Protein AF-A0A0A9YLN2-F1 (afdb_monomer)

Solvent-accessible surface area (backbone atoms only — not comparable to full-atom values): 9123 Å² total; per-residue (Å²): 141,86,92,79,86,86,90,70,59,67,74,55,49,53,48,52,49,52,52,48,26,74,74,69,77,48,71,89,69,74,64,73,92,72,77,92,67,92,80,80,90,79,86,89,73,67,87,89,48,79,56,55,64,57,51,53,50,52,52,50,52,35,49,75,72,41,48,51,61,50,49,52,62,71,69,44,78,76,89,47,82,54,48,55,66,35,56,60,79,75,59,93,72,81,66,81,47,72,76,77,53,43,64,61,54,52,54,51,50,52,55,52,50,53,51,50,50,52,53,50,48,53,51,48,52,54,50,50,50,50,54,56,53,70,71,54,80,75,81,88,78,132

Radius of gyration: 36.15 Å; Cα contacts (8 Å, |Δi|>4): 36; chains: 1; bounding box: 63×35×121 Å

Foldseek 3Di:
DDDDDDDDDPLVLLVVQVVVCVVPVDLPDADAPDDPDDDDDDDDDPPPDPCVVVVVVVVVVCVVVCVVVVCSQVPGDDCDPNNCVRCVVPDDPPPVPVVNCVVVVVVVVVVVVVVCCVVVVVVVVVVVVVVVVVVDDDDDDD

Mean predicted aligned error: 15.95 Å

pLDDT: mean 77.89, std 15.74, range [35.34, 96.44]

Organism: Lygus hesperus (NCBI:txid30085)

InterPro domains:
  IPR052192 Ionotropic receptor [PTHR42643] (3-133)

Secondary structure (DSSP, 8-state):
---------HHHHHHHHHHHHHHHSS------SS-SS-PPP-----TT-THHHHHHHHHHHHHHTTHHHHHHHHHSPP--HHHHHHHTTS-------HHHHHHHHHHHHHHHHHHHHHHHHHHHHHHHHHHHHHTS-PPPP-

Sequence (142 aa):
EGEHVFIQRKSMLLYIMKQEFLRTQRCDYSIGAEEVLEERLGLAVKAKSPYLKIINQHIHDMHKAGLINKWLKDSLPAKDKCWMNTLSSSSSTHTVNMSDMQGCFFLLFIGVFSSVLLMGGECFMKWWKKRKQQNVIRPFIS

Structure (mmCIF, N/CA/C/O backbone):
data_AF-A0A0A9YLN2-F1
#
_entry.id   AF-A0A0A9YLN2-F1
#
loop_
_atom_site.group_PDB
_atom_site.id
_atom_site.type_symbol
_atom_site.label_atom_id
_atom_site.label_alt_id
_atom_site.label_comp_id
_atom_site.label_asym_id
_atom_site.label_entity_id
_atom_site.label_seq_id
_atom_site.pdbx_PDB_ins_code
_atom_site.Cartn_x
_atom_site.Cartn_y
_atom_site.Cartn_z
_atom_site.occupancy
_atom_site.B_iso_or_equiv
_atom_site.auth_seq_id
_atom_site.auth_comp_id
_atom_site.auth_asym_id
_atom_site.auth_atom_id
_atom_site.pdbx_PDB_model_num
ATOM 1 N N . GLU A 1 1 ? -15.627 -22.263 2.232 1.00 37.44 1 GLU A N 1
ATOM 2 C CA . GLU A 1 1 ? -15.316 -22.979 0.981 1.00 37.44 1 GLU A CA 1
ATOM 3 C C . GLU A 1 1 ? -14.255 -22.173 0.257 1.00 37.44 1 GLU A C 1
ATOM 5 O O . GLU A 1 1 ? -14.503 -21.021 -0.069 1.00 37.44 1 GLU A O 1
ATOM 10 N N . GLY A 1 2 ? -13.040 -22.704 0.161 1.00 50.84 2 GLY A N 1
ATOM 11 C CA . GLY A 1 2 ? -11.899 -22.017 -0.437 1.00 50.84 2 GLY A CA 1
ATOM 12 C C . GLY A 1 2 ? -11.115 -23.024 -1.258 1.00 50.84 2 GLY A C 1
ATOM 13 O O . GLY A 1 2 ? -10.325 -23.772 -0.699 1.00 50.84 2 GLY A O 1
ATOM 14 N N . GLU A 1 3 ? -11.385 -23.080 -2.560 1.00 61.56 3 GLU A N 1
ATOM 15 C CA . GLU A 1 3 ? -10.771 -24.067 -3.463 1.00 61.56 3 GLU A CA 1
ATOM 16 C C . GLU A 1 3 ? -9.752 -23.462 -4.439 1.00 61.56 3 GLU A C 1
ATOM 18 O O . GLU A 1 3 ? -9.145 -24.191 -5.223 1.00 61.56 3 GLU A O 1
ATOM 23 N N . HIS A 1 4 ? -9.516 -22.145 -4.414 1.00 70.88 4 HIS A N 1
ATOM 24 C CA . HIS A 1 4 ? -8.680 -21.495 -5.427 1.00 70.88 4 HIS A CA 1
ATOM 25 C C . HIS A 1 4 ? -7.591 -20.613 -4.813 1.00 70.88 4 HIS A C 1
ATOM 27 O O . HIS A 1 4 ? -7.864 -19.589 -4.189 1.00 70.88 4 HIS A O 1
ATOM 33 N N . VAL A 1 5 ? -6.338 -21.019 -5.031 1.00 76.94 5 VAL A N 1
ATOM 34 C CA . VAL A 1 5 ? -5.139 -20.222 -4.755 1.00 76.94 5 VAL A CA 1
ATOM 35 C C . VAL A 1 5 ? -4.662 -19.623 -6.073 1.00 76.94 5 VAL A C 1
ATOM 37 O O . VAL A 1 5 ? -4.346 -20.349 -7.014 1.00 76.94 5 VAL A O 1
ATOM 40 N N . PHE A 1 6 ? -4.599 -18.294 -6.148 1.00 79.81 6 PHE A N 1
ATOM 41 C CA . PHE A 1 6 ? -4.056 -17.589 -7.307 1.00 79.81 6 PHE A CA 1
ATOM 42 C C . PHE A 1 6 ? -2.580 -17.262 -7.073 1.00 79.81 6 PHE A C 1
ATOM 44 O O . PHE A 1 6 ? -2.247 -16.490 -6.178 1.00 79.81 6 PHE A O 1
ATOM 51 N N . ILE A 1 7 ? -1.699 -17.818 -7.906 1.00 83.69 7 ILE A N 1
ATOM 52 C CA . ILE A 1 7 ? -0.273 -17.472 -7.928 1.00 83.69 7 ILE A CA 1
ATOM 53 C C . ILE A 1 7 ? -0.043 -16.564 -9.131 1.00 83.69 7 ILE A C 1
ATOM 55 O O . ILE A 1 7 ? -0.085 -17.012 -10.275 1.00 83.69 7 ILE A O 1
ATOM 59 N N . GLN A 1 8 ? 0.129 -15.272 -8.869 1.00 84.62 8 GLN A N 1
ATOM 60 C CA . GLN A 1 8 ? 0.335 -14.243 -9.885 1.00 84.62 8 GLN A CA 1
ATOM 61 C C . GLN A 1 8 ? 1.165 -13.089 -9.322 1.00 84.62 8 GLN A C 1
ATOM 63 O O . GLN A 1 8 ? 1.354 -12.962 -8.112 1.00 84.62 8 GLN A O 1
ATOM 68 N N . ARG A 1 9 ? 1.583 -12.182 -10.211 1.00 83.38 9 ARG A N 1
ATOM 69 C CA . ARG A 1 9 ? 2.159 -10.886 -9.831 1.00 83.38 9 ARG A CA 1
ATOM 70 C C . ARG A 1 9 ? 1.272 -10.154 -8.832 1.00 83.38 9 ARG A C 1
ATOM 72 O O . ARG A 1 9 ? 0.065 -10.024 -9.041 1.00 83.38 9 ARG A O 1
ATOM 79 N N . LYS A 1 10 ? 1.894 -9.556 -7.817 1.00 81.50 10 LYS A N 1
ATOM 80 C CA . LYS A 1 10 ? 1.212 -8.772 -6.778 1.00 81.50 10 LYS A CA 1
ATOM 81 C C . LYS A 1 10 ? 0.293 -7.690 -7.345 1.00 81.50 10 LYS A C 1
ATOM 83 O O . LYS A 1 10 ? -0.835 -7.552 -6.891 1.00 81.50 10 LYS A O 1
ATOM 88 N N . SER A 1 11 ? 0.730 -6.964 -8.376 1.00 82.12 11 SER A N 1
ATOM 89 C CA . SER A 1 11 ? -0.093 -5.944 -9.046 1.00 82.12 11 SER A CA 1
ATOM 90 C C . SER A 1 11 ? -1.380 -6.515 -9.649 1.00 82.12 11 SER A C 1
ATOM 92 O O . SER A 1 11 ? -2.436 -5.895 -9.535 1.00 82.12 11 SER A O 1
ATOM 94 N N . MET A 1 12 ? -1.311 -7.712 -10.235 1.00 86.06 12 MET A N 1
ATOM 95 C CA . MET A 1 12 ? -2.470 -8.408 -10.791 1.00 86.06 12 MET A CA 1
ATOM 96 C C . MET A 1 12 ? -3.394 -8.920 -9.685 1.00 86.06 12 MET A C 1
ATOM 98 O O . MET A 1 12 ? -4.606 -8.746 -9.771 1.00 86.06 12 MET A O 1
ATOM 102 N N . LEU A 1 13 ? -2.831 -9.497 -8.620 1.00 86.62 13 LEU A N 1
ATOM 103 C CA . LEU A 1 13 ? -3.608 -9.956 -7.466 1.00 86.62 13 LEU A CA 1
ATOM 104 C C . LEU A 1 13 ? -4.402 -8.807 -6.832 1.00 86.62 13 LEU A C 1
ATOM 106 O O . LEU A 1 13 ? -5.585 -8.965 -6.546 1.00 86.62 13 LEU A O 1
ATOM 110 N N . LEU A 1 14 ? -3.791 -7.626 -6.696 1.00 84.94 14 LEU A N 1
ATOM 111 C CA . LEU A 1 14 ? -4.472 -6.429 -6.196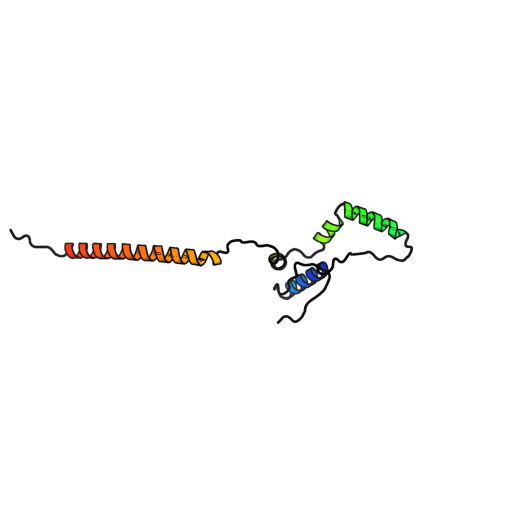 1.00 84.94 14 LEU A CA 1
ATOM 112 C C . LEU A 1 14 ? -5.656 -6.018 -7.084 1.00 84.94 14 LEU A C 1
ATOM 114 O O . LEU A 1 14 ? -6.692 -5.598 -6.567 1.00 84.94 14 LEU A O 1
ATOM 118 N N . TYR A 1 15 ? -5.526 -6.156 -8.405 1.00 87.00 15 TYR A N 1
ATOM 119 C CA . TYR A 1 15 ? -6.613 -5.873 -9.342 1.00 87.00 15 TYR A CA 1
ATOM 120 C C . TYR A 1 15 ? -7.761 -6.883 -9.208 1.00 87.00 15 TYR A C 1
ATOM 122 O O . TYR A 1 15 ? -8.920 -6.483 -9.106 1.00 87.00 15 TYR A O 1
ATOM 130 N N . ILE A 1 16 ? -7.442 -8.179 -9.126 1.00 87.19 16 ILE A N 1
ATOM 131 C CA . ILE A 1 16 ? -8.429 -9.253 -8.931 1.00 87.19 16 ILE A CA 1
ATOM 132 C C . ILE A 1 16 ? -9.196 -9.041 -7.621 1.00 87.19 16 ILE A C 1
ATOM 134 O O . ILE A 1 16 ? -10.426 -9.063 -7.613 1.00 87.19 16 ILE A O 1
ATOM 138 N N . MET A 1 17 ? -8.488 -8.751 -6.525 1.00 85.38 17 MET A N 1
ATOM 139 C CA . MET A 1 17 ? -9.111 -8.446 -5.234 1.00 85.38 17 MET A CA 1
ATOM 140 C C . MET A 1 17 ? -10.070 -7.259 -5.320 1.00 85.38 17 MET A C 1
ATOM 142 O O . MET A 1 17 ? -11.176 -7.317 -4.783 1.00 85.38 17 MET A O 1
ATOM 146 N N . LYS A 1 18 ? -9.667 -6.181 -6.006 1.00 85.56 18 LYS A N 1
ATOM 147 C CA . LYS A 1 18 ? -10.524 -5.007 -6.205 1.00 85.56 18 LYS A CA 1
ATOM 148 C C . LYS A 1 18 ? -11.782 -5.370 -6.991 1.00 85.56 18 LYS A C 1
ATOM 150 O O . LYS A 1 18 ? -12.869 -4.936 -6.621 1.00 85.56 18 LYS A O 1
ATOM 155 N N . GLN A 1 19 ? -11.645 -6.152 -8.057 1.00 87.44 19 GLN A N 1
ATOM 156 C CA . GLN A 1 19 ? -12.764 -6.564 -8.899 1.00 87.44 19 GLN A CA 1
ATOM 157 C C . GLN A 1 19 ? -13.770 -7.431 -8.128 1.00 87.44 19 GLN A C 1
ATOM 159 O O . GLN A 1 19 ? -14.974 -7.181 -8.197 1.00 87.44 19 GLN A O 1
ATOM 164 N N . GLU A 1 20 ? -13.293 -8.386 -7.329 1.00 86.69 20 GLU A N 1
ATOM 165 C CA . GLU A 1 20 ? -14.159 -9.221 -6.488 1.00 86.69 20 GLU A CA 1
ATOM 166 C C . GLU A 1 20 ? -14.835 -8.425 -5.371 1.00 86.69 20 GLU A C 1
ATOM 168 O O . GLU A 1 20 ? -16.024 -8.624 -5.107 1.00 86.69 20 GLU A O 1
ATOM 173 N N . PHE A 1 21 ? -14.132 -7.456 -4.778 1.00 85.56 21 PHE A N 1
ATOM 174 C CA . PHE A 1 21 ? -14.736 -6.529 -3.825 1.00 85.56 21 PHE A CA 1
ATOM 175 C C . PHE A 1 21 ? -15.839 -5.685 -4.475 1.00 85.56 21 PHE A C 1
ATOM 177 O O . PHE A 1 21 ? -16.909 -5.525 -3.896 1.00 85.56 21 PHE A O 1
ATOM 184 N N . LEU A 1 22 ? -15.634 -5.179 -5.695 1.00 86.62 22 LEU A N 1
ATOM 185 C CA . LEU A 1 22 ? -16.678 -4.441 -6.412 1.00 86.62 22 LEU A CA 1
ATOM 186 C C . LEU A 1 22 ? -17.909 -5.319 -6.695 1.00 86.62 22 LEU A C 1
ATOM 188 O O . LEU A 1 22 ? -19.031 -4.819 -6.611 1.00 86.62 22 LEU A O 1
ATOM 192 N N . ARG A 1 23 ? -17.711 -6.616 -6.968 1.00 87.44 23 ARG A N 1
ATOM 193 C CA . ARG A 1 23 ? -18.782 -7.583 -7.262 1.00 87.44 23 ARG A CA 1
ATOM 194 C C . ARG A 1 23 ? -19.580 -8.010 -6.026 1.00 87.44 23 ARG A C 1
ATOM 196 O O . ARG A 1 23 ? -20.800 -8.109 -6.097 1.00 87.44 23 ARG A O 1
ATOM 203 N N . THR A 1 24 ? -18.905 -8.304 -4.918 1.00 86.94 24 THR A N 1
ATOM 204 C CA . THR A 1 24 ? -19.516 -8.929 -3.725 1.00 86.94 24 THR A CA 1
ATOM 205 C C . THR A 1 24 ? -19.682 -7.977 -2.547 1.00 86.94 24 THR A C 1
ATOM 207 O O . THR A 1 24 ? -20.436 -8.277 -1.623 1.00 86.94 24 THR A O 1
ATOM 210 N N . GLN A 1 25 ? -18.970 -6.845 -2.561 1.00 83.38 25 GLN A N 1
ATOM 211 C CA . GLN A 1 25 ? -18.793 -5.933 -1.426 1.00 83.38 25 GLN A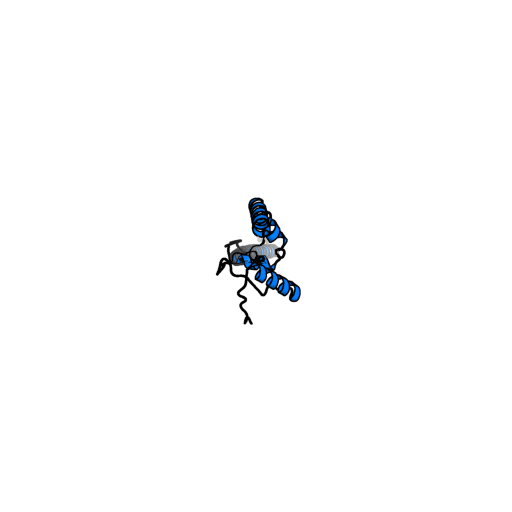 CA 1
ATOM 212 C C . GLN A 1 25 ? -18.168 -6.604 -0.187 1.00 83.38 25 GLN A C 1
ATOM 214 O O . GLN A 1 25 ? -18.281 -6.085 0.925 1.00 83.38 25 GLN A O 1
ATOM 219 N N . ARG A 1 26 ? -17.490 -7.750 -0.360 1.00 81.69 26 ARG A N 1
ATOM 220 C CA . ARG A 1 26 ? -16.818 -8.509 0.706 1.00 81.69 26 ARG A CA 1
ATOM 221 C C . ARG A 1 26 ? -15.320 -8.646 0.432 1.00 81.69 26 ARG A C 1
ATOM 223 O O . ARG A 1 26 ? -14.870 -8.561 -0.708 1.00 81.69 26 ARG A O 1
ATOM 230 N N . CYS A 1 27 ? -14.545 -8.821 1.499 1.00 79.44 27 CYS A N 1
ATOM 231 C CA . CYS A 1 27 ? -13.091 -8.985 1.445 1.00 79.44 27 CYS A CA 1
ATOM 232 C C . CYS A 1 27 ? -12.721 -10.463 1.616 1.00 79.44 27 CYS A C 1
ATOM 234 O O . CYS A 1 27 ? -12.150 -10.841 2.635 1.00 79.44 27 CYS A O 1
ATOM 236 N N . ASP A 1 28 ? -13.083 -11.291 0.638 1.00 79.88 28 ASP A N 1
ATOM 237 C CA . ASP A 1 28 ? -12.913 -12.749 0.736 1.00 79.88 28 ASP A CA 1
ATOM 238 C C . ASP A 1 28 ? -11.482 -13.212 0.396 1.00 79.88 28 ASP A C 1
ATOM 240 O O . ASP A 1 28 ? -11.082 -14.321 0.741 1.00 79.88 28 ASP A O 1
ATOM 244 N N . TYR A 1 29 ? -10.691 -12.350 -0.254 1.00 79.75 29 TYR A N 1
ATOM 245 C CA . TYR A 1 29 ? -9.315 -12.628 -0.666 1.00 79.75 29 TYR A CA 1
ATOM 246 C C . TYR A 1 29 ? -8.298 -11.839 0.167 1.00 79.75 29 TYR A C 1
ATOM 248 O O . TYR A 1 29 ? -8.523 -10.6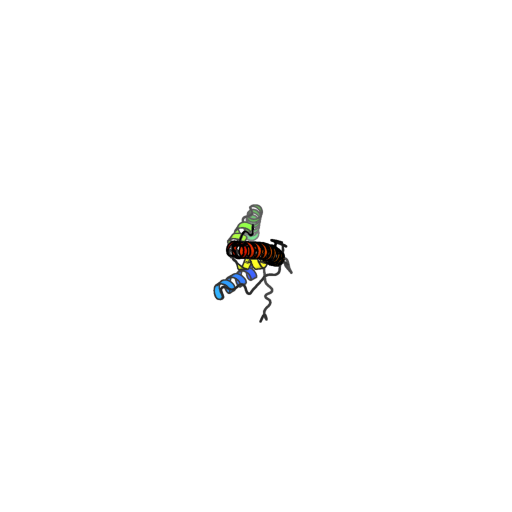75 0.502 1.00 79.75 29 TYR A O 1
ATOM 256 N N . SER A 1 30 ? -7.144 -12.453 0.431 1.00 79.25 30 SER A N 1
ATOM 257 C CA . SER A 1 30 ? -5.984 -11.836 1.085 1.00 79.25 30 SER A CA 1
ATOM 258 C C . SER A 1 30 ? -4.692 -12.228 0.367 1.00 79.25 30 SER A C 1
ATOM 260 O O . SER A 1 30 ? -4.521 -13.389 -0.002 1.00 79.25 30 SER A O 1
ATOM 262 N N . ILE A 1 31 ? -3.768 -11.282 0.201 1.00 80.31 31 ILE A N 1
ATOM 263 C CA . ILE A 1 31 ? -2.419 -11.533 -0.332 1.00 80.31 31 ILE A CA 1
ATOM 264 C C . ILE A 1 31 ? -1.464 -11.804 0.835 1.00 80.31 31 ILE A C 1
ATOM 266 O O . ILE A 1 31 ? -1.453 -11.058 1.813 1.00 80.31 31 ILE A O 1
ATOM 270 N N . GLY A 1 32 ? -0.658 -12.863 0.728 1.00 72.88 32 GLY A N 1
ATOM 271 C CA . GLY A 1 32 ? 0.384 -13.175 1.708 1.00 72.88 32 GLY A CA 1
ATOM 272 C C . GLY A 1 32 ? 1.447 -12.075 1.802 1.00 72.88 32 GLY A C 1
ATOM 273 O O . GLY A 1 32 ? 1.729 -11.382 0.825 1.00 72.88 32 GLY A O 1
ATOM 274 N N . ALA A 1 33 ? 2.041 -11.907 2.986 1.00 67.56 33 ALA A N 1
ATOM 275 C CA . ALA A 1 33 ? 3.072 -10.892 3.221 1.00 67.56 33 ALA A CA 1
ATOM 276 C C . ALA A 1 33 ? 4.393 -11.194 2.490 1.00 67.56 33 ALA A C 1
ATOM 278 O O . ALA A 1 33 ? 5.165 -10.277 2.212 1.00 67.56 33 ALA A O 1
ATOM 279 N N . GLU A 1 34 ? 4.641 -12.466 2.181 1.00 70.38 34 GLU A N 1
ATOM 280 C CA . GLU A 1 34 ? 5.877 -12.929 1.566 1.00 70.38 34 GLU A CA 1
ATOM 281 C C . GLU A 1 34 ? 5.737 -13.024 0.044 1.00 70.38 34 GLU A C 1
ATOM 283 O O . GLU A 1 34 ? 4.817 -13.651 -0.490 1.00 70.38 34 GLU A O 1
ATOM 288 N N . GLU A 1 35 ? 6.665 -12.384 -0.664 1.00 69.12 35 GLU A N 1
ATOM 289 C CA . GLU A 1 35 ? 6.786 -12.513 -2.110 1.00 69.12 35 GLU A CA 1
ATOM 290 C C . GLU A 1 35 ? 7.638 -13.746 -2.411 1.00 69.12 35 GLU A C 1
ATOM 292 O O . GLU A 1 35 ? 8.845 -13.752 -2.196 1.00 69.12 35 GLU A O 1
ATOM 297 N N . VAL A 1 36 ? 6.990 -14.805 -2.902 1.00 69.81 36 VAL A N 1
ATOM 298 C CA . VAL A 1 36 ? 7.643 -16.093 -3.197 1.00 69.81 36 VAL A CA 1
ATOM 299 C C . VAL A 1 36 ? 8.704 -15.960 -4.303 1.00 69.81 36 VAL A C 1
ATOM 301 O O . VAL A 1 36 ? 9.660 -16.731 -4.341 1.00 69.81 36 VAL A O 1
ATOM 304 N N . LEU A 1 37 ? 8.551 -14.982 -5.206 1.00 74.44 37 LEU A N 1
ATOM 305 C CA . LEU A 1 37 ? 9.477 -14.714 -6.306 1.00 74.44 37 LEU A CA 1
ATOM 306 C C . LEU A 1 37 ? 9.517 -13.217 -6.647 1.00 74.44 37 LEU A C 1
ATOM 308 O O . LEU A 1 37 ? 8.480 -12.609 -6.917 1.00 74.44 37 LEU A O 1
ATOM 312 N N . GLU 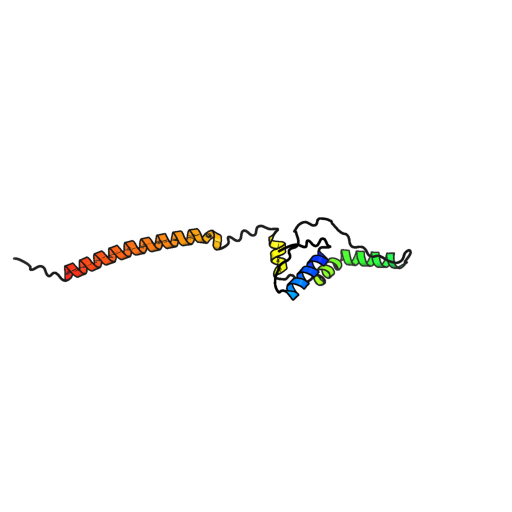A 1 38 ? 10.719 -12.638 -6.704 1.00 73.00 38 GLU A N 1
ATOM 313 C CA . GLU A 1 38 ? 10.924 -11.251 -7.133 1.00 73.00 38 GLU A CA 1
ATOM 314 C C . GLU A 1 38 ? 10.933 -11.163 -8.671 1.00 73.00 38 GLU A C 1
ATOM 316 O O . GLU A 1 38 ? 11.952 -11.369 -9.336 1.00 73.00 38 GLU A O 1
ATOM 321 N N . GLU A 1 39 ? 9.774 -10.874 -9.266 1.00 74.31 39 GLU A N 1
ATOM 322 C CA . GLU A 1 39 ? 9.659 -10.691 -10.714 1.00 74.31 39 GLU A CA 1
ATOM 323 C C . GLU A 1 39 ? 10.065 -9.276 -11.152 1.00 74.31 39 GLU A C 1
ATOM 325 O O . GLU A 1 39 ? 9.489 -8.273 -10.727 1.00 74.31 39 GLU A O 1
ATOM 330 N N . ARG A 1 40 ? 11.016 -9.186 -12.089 1.00 76.75 40 ARG A N 1
ATOM 331 C CA . ARG A 1 40 ? 11.416 -7.916 -12.714 1.00 76.75 40 ARG A CA 1
ATOM 332 C C . ARG A 1 40 ? 10.647 -7.694 -14.014 1.00 76.75 40 ARG A C 1
ATOM 334 O O . ARG A 1 40 ? 10.666 -8.534 -14.909 1.00 76.75 40 ARG A O 1
ATOM 341 N N . LEU A 1 41 ? 10.003 -6.535 -14.141 1.00 80.88 41 LEU A N 1
ATOM 342 C CA . LEU A 1 41 ? 9.325 -6.134 -15.375 1.00 80.88 41 LEU A CA 1
ATOM 343 C C . LEU A 1 41 ? 10.347 -5.658 -16.416 1.00 80.88 41 LEU A C 1
ATOM 345 O O . LEU A 1 41 ? 11.209 -4.833 -16.117 1.00 80.88 41 LEU A O 1
ATOM 349 N N . GLY A 1 42 ? 10.227 -6.158 -17.645 1.00 84.44 42 GLY A N 1
ATOM 350 C CA . GLY A 1 42 ? 11.054 -5.763 -18.784 1.00 84.44 42 GLY A CA 1
ATOM 351 C C . GLY A 1 42 ? 10.210 -5.287 -19.964 1.00 84.44 42 GLY A C 1
ATOM 352 O O . GLY A 1 42 ? 9.064 -5.703 -20.130 1.00 84.44 42 GLY A O 1
ATOM 353 N N . LEU A 1 43 ? 10.786 -4.420 -20.798 1.00 86.88 43 LEU A N 1
ATOM 354 C CA . LEU A 1 43 ? 10.186 -3.982 -22.057 1.00 86.88 43 LEU A CA 1
ATOM 355 C C . LEU A 1 43 ? 10.763 -4.801 -23.216 1.00 86.88 43 LEU A C 1
ATOM 357 O O . LEU A 1 43 ? 11.979 -4.842 -23.403 1.00 86.88 43 LEU A O 1
ATOM 361 N N . ALA A 1 44 ? 9.895 -5.404 -24.025 1.00 88.75 44 ALA A N 1
ATOM 362 C CA . ALA A 1 44 ? 10.290 -6.072 -25.259 1.00 88.75 44 ALA A CA 1
ATOM 363 C C . ALA A 1 44 ? 10.131 -5.125 -26.456 1.00 88.75 44 ALA A C 1
ATOM 365 O O . ALA A 1 44 ? 9.093 -4.487 -26.627 1.00 88.75 44 ALA A O 1
ATOM 366 N N . VAL A 1 45 ? 11.151 -5.057 -27.310 1.00 90.38 45 VAL A N 1
ATOM 367 C CA . VAL A 1 45 ? 11.124 -4.299 -28.570 1.00 90.38 45 VAL A CA 1
ATOM 368 C C . VAL A 1 45 ? 11.668 -5.156 -29.708 1.00 90.38 45 VAL A C 1
ATOM 370 O O . VAL A 1 45 ? 12.380 -6.134 -29.478 1.00 90.38 45 VAL A O 1
ATOM 373 N N . LYS A 1 46 ? 11.363 -4.777 -30.956 1.00 91.94 46 LYS A N 1
ATOM 374 C CA . LYS A 1 46 ? 11.896 -5.456 -32.145 1.00 91.94 46 LYS A CA 1
ATOM 375 C C . LYS A 1 46 ? 13.427 -5.523 -32.091 1.00 91.94 46 LYS A C 1
ATOM 377 O O . LYS A 1 46 ? 14.091 -4.527 -31.787 1.00 91.94 46 LYS A O 1
ATOM 382 N N . ALA A 1 47 ? 13.980 -6.685 -32.436 1.00 85.00 47 ALA A N 1
ATOM 383 C CA . ALA A 1 47 ? 15.422 -6.890 -32.508 1.00 85.00 47 ALA A CA 1
ATOM 384 C C . ALA A 1 47 ? 16.090 -5.824 -33.399 1.00 85.00 47 ALA A C 1
ATOM 386 O O . ALA A 1 47 ? 15.586 -5.506 -34.477 1.00 85.00 47 ALA A O 1
ATOM 387 N N . LYS A 1 48 ? 17.224 -5.278 -32.934 1.00 86.44 48 LYS A N 1
ATOM 388 C CA . LYS A 1 48 ? 17.996 -4.198 -33.588 1.00 86.44 48 LYS A CA 1
ATOM 389 C C . LYS A 1 48 ? 17.238 -2.873 -33.776 1.00 86.44 48 LYS A C 1
ATOM 391 O O . LYS A 1 48 ? 17.614 -2.069 -34.623 1.00 86.44 48 LYS A O 1
ATOM 396 N N . SER A 1 49 ? 16.192 -2.615 -32.990 1.00 89.00 49 SER A N 1
ATOM 397 C CA . SER A 1 49 ? 15.534 -1.306 -32.997 1.00 89.00 49 SER A CA 1
ATOM 398 C C . SER A 1 49 ? 16.501 -0.204 -32.527 1.00 89.00 49 SER A C 1
ATOM 400 O O . SER A 1 49 ? 17.023 -0.306 -31.411 1.00 89.00 49 SER A O 1
ATOM 402 N N . PRO A 1 50 ? 16.716 0.876 -33.307 1.00 89.25 50 PRO A N 1
ATOM 403 C CA . PRO A 1 50 ? 17.560 2.001 -32.888 1.00 89.25 50 PRO A CA 1
ATOM 404 C C . PRO A 1 50 ? 16.966 2.749 -31.683 1.00 89.25 50 PRO A C 1
ATOM 406 O O . PRO A 1 50 ? 17.688 3.395 -30.925 1.00 89.25 50 PRO A O 1
ATOM 409 N N . TYR A 1 51 ? 15.656 2.610 -31.458 1.00 90.25 51 TYR A N 1
ATOM 410 C CA . TYR A 1 51 ? 14.940 3.254 -30.361 1.00 90.25 51 TYR A CA 1
ATOM 411 C C . TYR A 1 51 ? 15.210 2.620 -28.999 1.00 90.25 51 TYR A C 1
ATOM 413 O O . TYR A 1 51 ? 14.979 3.274 -27.988 1.00 90.25 51 TYR A O 1
ATOM 421 N N . LEU A 1 52 ? 15.730 1.387 -28.940 1.00 91.31 52 LEU A N 1
ATOM 422 C CA . LEU A 1 52 ? 15.986 0.713 -27.663 1.00 91.31 52 LEU A CA 1
ATOM 423 C C . LEU A 1 52 ? 16.920 1.538 -26.765 1.00 91.31 52 LEU A C 1
ATOM 425 O O . LEU A 1 52 ? 16.678 1.661 -25.569 1.00 91.31 52 LEU A O 1
ATOM 429 N N . LYS A 1 53 ? 17.956 2.152 -27.350 1.00 89.38 53 LYS A N 1
ATOM 430 C CA . LYS A 1 53 ? 18.908 2.987 -26.607 1.00 89.38 53 LYS A CA 1
ATOM 431 C C . LYS A 1 53 ? 18.231 4.222 -26.011 1.00 89.38 53 LYS A C 1
ATOM 433 O O . LYS A 1 53 ? 18.446 4.536 -24.846 1.00 89.38 53 LYS A O 1
ATOM 438 N N . ILE A 1 54 ? 17.398 4.883 -26.810 1.00 92.56 54 ILE A N 1
ATOM 439 C CA . ILE A 1 54 ? 16.681 6.105 -26.430 1.00 92.56 54 ILE A CA 1
ATOM 440 C C . ILE A 1 54 ? 15.652 5.788 -25.337 1.00 92.56 54 ILE A C 1
ATOM 442 O O . ILE A 1 54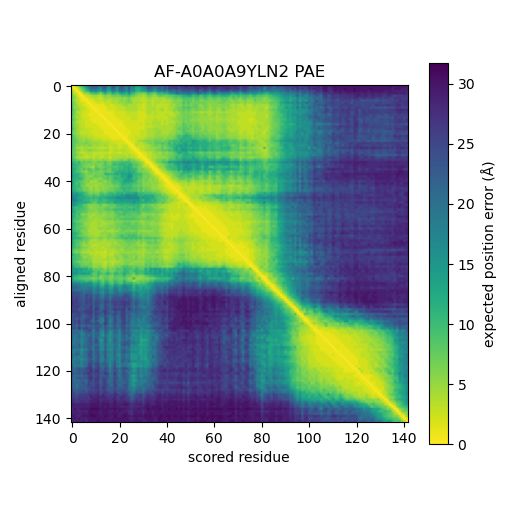 ? 15.606 6.456 -24.308 1.00 92.56 54 ILE A O 1
ATOM 446 N N . ILE A 1 55 ? 14.871 4.720 -25.520 1.00 91.81 55 ILE A N 1
ATOM 447 C CA . ILE A 1 55 ? 13.854 4.284 -24.558 1.00 91.81 55 ILE A CA 1
ATOM 448 C C . ILE A 1 55 ? 14.499 3.895 -23.226 1.00 91.81 55 ILE A C 1
ATOM 450 O O . ILE A 1 55 ? 14.045 4.349 -22.180 1.00 91.81 55 ILE A O 1
ATOM 454 N N . ASN A 1 56 ? 15.584 3.116 -23.248 1.00 90.88 56 ASN A N 1
ATOM 455 C CA . ASN A 1 56 ? 16.288 2.732 -22.024 1.00 90.88 56 ASN A CA 1
ATOM 456 C C . ASN A 1 56 ? 16.826 3.948 -21.263 1.00 90.88 56 ASN A C 1
ATOM 458 O O . ASN A 1 56 ? 16.753 3.972 -20.036 1.00 90.88 56 ASN A O 1
ATOM 462 N N . GLN A 1 57 ? 17.330 4.961 -21.973 1.00 93.81 57 GLN A N 1
ATOM 463 C CA . GLN A 1 57 ? 17.798 6.196 -21.351 1.00 93.81 57 GLN A CA 1
ATOM 464 C C . GLN A 1 57 ? 16.649 6.936 -20.653 1.00 93.81 57 GLN A C 1
ATOM 466 O O . GLN A 1 57 ? 16.744 7.216 -19.461 1.00 93.81 57 GLN A O 1
ATOM 471 N N . HIS A 1 58 ? 15.525 7.152 -21.340 1.00 93.56 58 HIS A N 1
ATOM 472 C CA . HIS A 1 58 ? 14.371 7.815 -20.731 1.00 93.56 58 HIS A CA 1
ATOM 473 C C . HIS A 1 58 ? 13.760 7.016 -19.575 1.00 93.56 58 HIS A C 1
ATOM 475 O O . HIS A 1 58 ? 13.388 7.605 -18.565 1.00 93.56 58 HIS A O 1
ATOM 481 N N . ILE A 1 59 ? 13.683 5.684 -19.675 1.00 91.62 59 ILE A N 1
ATOM 482 C CA . ILE A 1 59 ? 13.238 4.832 -18.561 1.00 91.62 59 ILE A CA 1
ATOM 483 C C . ILE A 1 59 ? 14.174 4.995 -17.365 1.00 91.62 59 ILE A C 1
ATOM 485 O O . ILE A 1 59 ? 13.703 5.124 -16.234 1.00 91.62 59 ILE A O 1
ATOM 489 N N . HIS A 1 60 ? 15.487 5.041 -17.596 1.00 92.12 60 HIS A N 1
ATOM 490 C CA . HIS A 1 60 ? 16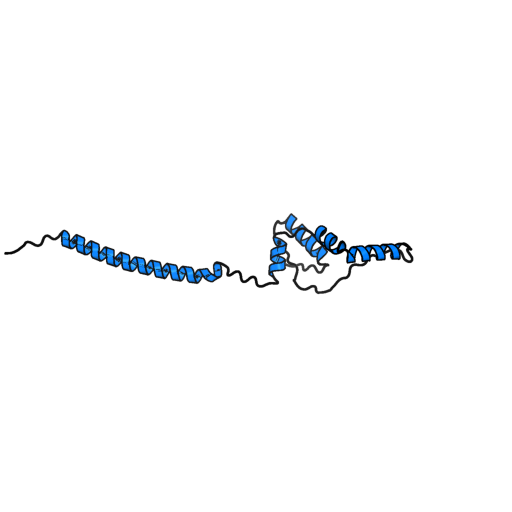.447 5.260 -16.524 1.00 92.12 60 HIS A CA 1
ATOM 491 C C . HIS A 1 60 ? 16.249 6.629 -15.857 1.00 92.12 60 HIS A C 1
ATOM 493 O O . HIS A 1 60 ? 16.259 6.711 -14.623 1.00 92.12 60 HIS A O 1
ATOM 499 N N . ASP A 1 61 ? 16.039 7.683 -16.641 1.00 94.25 61 ASP A N 1
ATOM 500 C CA . ASP A 1 61 ? 15.822 9.034 -16.125 1.00 94.25 61 ASP A CA 1
ATOM 501 C C . ASP A 1 61 ? 14.503 9.129 -15.346 1.00 94.25 61 ASP A C 1
ATOM 503 O O . ASP A 1 61 ? 14.473 9.661 -14.235 1.00 94.25 61 ASP A O 1
ATOM 507 N N . MET A 1 62 ? 13.429 8.514 -15.852 1.00 92.06 62 MET A N 1
ATOM 508 C CA . MET A 1 62 ? 12.153 8.398 -15.136 1.00 92.06 62 MET A CA 1
ATOM 509 C C . MET A 1 62 ? 12.292 7.619 -13.825 1.00 92.06 62 MET A C 1
ATOM 511 O O . MET A 1 62 ? 11.661 7.978 -12.829 1.00 92.06 62 MET A O 1
ATOM 515 N N . HIS A 1 63 ? 13.109 6.562 -13.804 1.00 90.38 63 HIS A N 1
ATOM 516 C CA . HIS A 1 63 ? 13.362 5.789 -12.592 1.00 90.38 63 HIS A CA 1
ATOM 517 C C . HIS A 1 63 ? 14.107 6.626 -11.546 1.00 90.38 63 HIS A C 1
ATOM 519 O O . HIS A 1 63 ? 13.679 6.686 -10.395 1.00 90.38 63 HIS A O 1
ATOM 525 N N . LYS A 1 64 ? 15.166 7.336 -11.960 1.00 92.06 64 LYS A N 1
ATOM 526 C CA . LYS A 1 64 ? 15.943 8.247 -11.100 1.00 92.06 64 LYS A CA 1
ATOM 527 C C . LYS A 1 64 ? 15.091 9.379 -10.534 1.00 92.06 64 LYS A C 1
ATOM 529 O O . LYS A 1 64 ? 15.218 9.708 -9.361 1.00 92.06 64 LYS A O 1
ATOM 534 N N . ALA A 1 65 ? 14.202 9.942 -11.347 1.00 94.00 65 ALA A N 1
ATOM 535 C CA . ALA A 1 65 ? 13.265 10.977 -10.923 1.00 94.00 65 ALA A CA 1
ATOM 536 C C . ALA A 1 65 ? 12.123 10.442 -10.032 1.00 94.00 65 ALA A C 1
ATOM 538 O O . ALA A 1 65 ? 11.299 11.220 -9.559 1.00 94.00 65 ALA A O 1
ATOM 539 N N . GLY A 1 66 ? 12.024 9.123 -9.828 1.00 90.44 66 GLY A N 1
ATOM 540 C CA . GLY A 1 66 ? 10.949 8.498 -9.055 1.00 90.44 66 GLY A CA 1
ATOM 541 C C . GLY A 1 66 ? 9.587 8.489 -9.760 1.00 90.44 66 GLY A C 1
ATOM 542 O O . GLY A 1 66 ? 8.585 8.111 -9.151 1.00 90.44 66 GLY A O 1
ATOM 543 N N . LEU A 1 67 ? 9.531 8.858 -11.044 1.00 92.00 67 LEU A N 1
ATOM 544 C CA . LEU A 1 67 ? 8.292 8.900 -11.827 1.00 92.00 67 LEU A CA 1
ATOM 545 C C . LEU A 1 67 ? 7.682 7.510 -12.001 1.00 92.00 67 LEU A C 1
ATOM 547 O O . LEU A 1 67 ? 6.463 7.386 -11.989 1.00 92.00 67 LEU A O 1
ATOM 551 N N . ILE A 1 68 ? 8.510 6.465 -12.085 1.00 87.31 68 ILE A N 1
ATOM 552 C CA . ILE A 1 68 ? 8.033 5.076 -12.153 1.00 87.31 68 ILE A CA 1
ATOM 553 C C . ILE A 1 68 ? 7.309 4.684 -10.859 1.00 87.31 6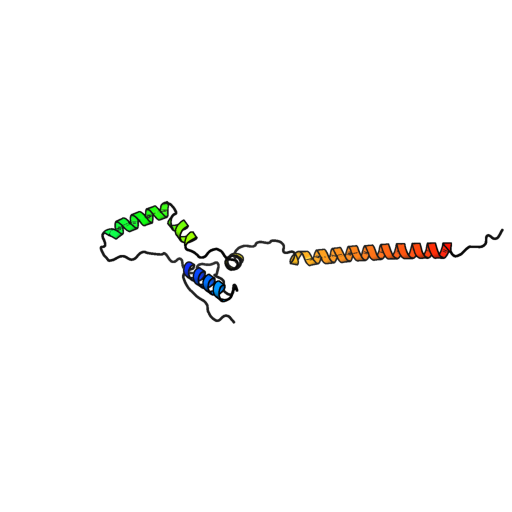8 ILE A C 1
ATOM 555 O O . ILE A 1 68 ? 6.223 4.115 -10.913 1.00 87.31 68 ILE A O 1
ATOM 559 N N . ASN A 1 69 ? 7.865 5.042 -9.697 1.00 85.25 69 ASN A N 1
ATOM 560 C CA . ASN A 1 69 ? 7.243 4.753 -8.401 1.00 85.25 69 ASN A CA 1
ATOM 561 C C . ASN A 1 69 ? 5.920 5.504 -8.237 1.00 85.25 69 ASN A C 1
ATOM 563 O O . ASN A 1 69 ? 4.939 4.940 -7.752 1.00 85.25 69 ASN A O 1
ATOM 567 N N . LYS A 1 70 ? 5.880 6.767 -8.678 1.00 88.44 70 LYS A N 1
ATOM 568 C CA . LYS A 1 70 ? 4.650 7.561 -8.698 1.00 88.44 70 LYS A CA 1
ATOM 569 C C . LYS A 1 70 ? 3.605 6.941 -9.629 1.00 88.44 70 LYS A C 1
ATOM 571 O O . LYS A 1 70 ? 2.491 6.687 -9.193 1.00 88.44 70 LYS A O 1
ATOM 576 N N . TRP A 1 71 ? 3.984 6.625 -10.864 1.00 87.69 71 TRP A N 1
ATOM 577 C CA . TRP A 1 71 ? 3.102 5.991 -11.842 1.00 87.69 71 TRP A CA 1
ATOM 578 C C . TRP A 1 71 ? 2.543 4.657 -11.340 1.00 87.69 71 TRP A C 1
ATOM 580 O O . TRP A 1 71 ? 1.350 4.404 -11.487 1.00 87.69 71 TRP A O 1
ATOM 590 N N . LEU A 1 72 ? 3.369 3.829 -10.693 1.00 84.56 72 LEU A N 1
ATOM 591 C CA . LEU A 1 72 ? 2.925 2.567 -10.106 1.00 84.56 72 LEU A CA 1
ATOM 592 C C . LEU A 1 72 ? 1.905 2.798 -8.986 1.00 84.56 72 LEU A C 1
ATOM 594 O O . LEU A 1 72 ? 0.877 2.129 -8.941 1.00 84.56 72 LEU A O 1
ATOM 598 N N . LYS A 1 73 ? 2.164 3.764 -8.100 1.00 83.00 73 LYS A N 1
ATOM 599 C CA . LYS A 1 73 ? 1.243 4.125 -7.017 1.00 83.00 73 LYS A CA 1
ATOM 600 C C . LYS A 1 73 ? -0.091 4.662 -7.546 1.00 83.00 73 LYS A C 1
ATOM 602 O O . LYS A 1 73 ? -1.122 4.333 -6.972 1.00 83.00 73 LYS A O 1
ATOM 607 N N . ASP A 1 74 ? -0.054 5.452 -8.614 1.00 86.00 74 ASP A N 1
ATOM 608 C CA . ASP A 1 74 ? -1.239 6.063 -9.224 1.00 86.00 74 ASP A CA 1
ATOM 609 C C . ASP A 1 74 ? -2.039 5.056 -10.076 1.00 86.00 74 ASP A C 1
ATOM 611 O O . ASP A 1 74 ? -3.253 5.187 -10.207 1.00 86.00 74 ASP A O 1
ATOM 615 N N . SER A 1 75 ? -1.375 4.040 -10.644 1.00 84.12 75 SER A N 1
ATOM 616 C CA . SER A 1 75 ? -2.010 3.017 -11.493 1.00 84.12 75 SER A CA 1
ATOM 617 C C . SER A 1 75 ? -2.605 1.848 -10.706 1.00 84.12 75 SER A C 1
ATOM 619 O O . SER A 1 75 ? -3.496 1.158 -11.203 1.00 84.12 75 SER A O 1
ATOM 621 N N . LEU A 1 76 ? -2.097 1.574 -9.501 1.00 83.38 76 LEU A N 1
ATOM 622 C CA . LEU A 1 76 ? -2.637 0.522 -8.643 1.00 83.38 76 LEU A CA 1
ATOM 623 C C . LEU A 1 76 ? -3.998 0.937 -8.058 1.00 83.38 76 LEU A C 1
ATOM 625 O O 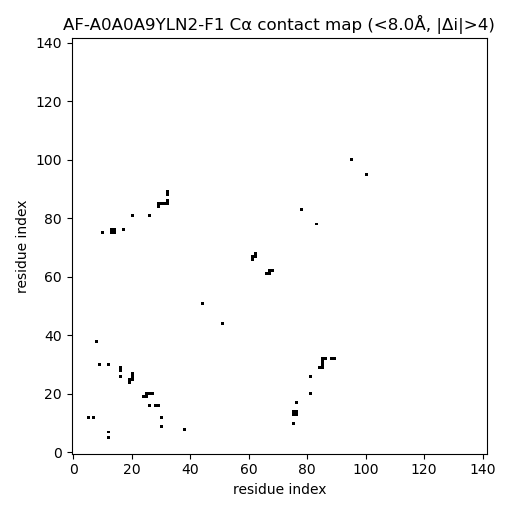. LEU A 1 76 ? -4.222 2.119 -7.789 1.00 83.38 76 LEU A O 1
ATOM 629 N N . PRO A 1 77 ? -4.914 -0.024 -7.830 1.00 77.62 77 PRO A N 1
ATOM 630 C CA . PRO A 1 77 ? -6.207 0.277 -7.232 1.00 77.62 77 PRO A CA 1
ATOM 631 C C . PRO A 1 77 ? -6.021 0.951 -5.868 1.00 77.62 77 PRO A C 1
ATOM 633 O O . PRO A 1 77 ? -5.140 0.577 -5.089 1.00 77.62 77 PRO A O 1
ATOM 636 N N . ALA A 1 78 ? -6.860 1.954 -5.596 1.00 69.06 78 ALA A N 1
ATOM 637 C CA . ALA A 1 78 ? -6.822 2.707 -4.350 1.00 69.06 78 ALA A CA 1
ATOM 638 C C . ALA A 1 78 ? -6.902 1.773 -3.131 1.00 69.06 78 ALA A C 1
ATOM 640 O O . ALA A 1 78 ? -7.555 0.729 -3.166 1.00 69.06 78 ALA A O 1
ATOM 641 N N . LYS A 1 79 ? -6.233 2.165 -2.041 1.00 68.12 79 LYS A N 1
ATOM 642 C CA . LYS A 1 79 ? -6.222 1.393 -0.795 1.00 68.12 79 LYS A CA 1
ATOM 643 C C . LYS A 1 79 ? -7.629 1.378 -0.192 1.00 68.12 79 LYS A C 1
ATOM 645 O O . LYS A 1 79 ? -8.039 2.347 0.440 1.00 68.12 79 LYS A O 1
ATOM 650 N N . ASP A 1 80 ? -8.365 0.295 -0.400 1.00 66.62 80 ASP A N 1
ATOM 651 C CA . ASP A 1 80 ? -9.714 0.135 0.147 1.00 66.62 80 ASP A CA 1
ATOM 652 C C . ASP A 1 80 ? -9.707 -0.525 1.532 1.00 66.62 80 ASP A C 1
ATOM 654 O O . ASP A 1 80 ? -8.678 -0.961 2.047 1.00 66.62 80 ASP A O 1
ATOM 658 N N . LYS A 1 81 ? -10.900 -0.692 2.111 1.00 66.00 81 LYS A N 1
ATOM 659 C CA . LYS A 1 81 ? -11.127 -1.424 3.367 1.00 66.00 81 LYS A CA 1
ATOM 660 C C . LYS A 1 81 ? -10.485 -2.825 3.373 1.00 66.00 81 LYS A C 1
ATOM 662 O O . LYS A 1 81 ? -9.964 -3.238 4.403 1.00 66.00 81 LYS A O 1
ATOM 667 N N . CYS A 1 82 ? -10.438 -3.516 2.228 1.00 68.25 82 CYS A N 1
ATOM 668 C CA . CYS A 1 82 ? -9.814 -4.843 2.120 1.00 68.25 82 CYS A CA 1
ATOM 669 C C . CYS A 1 82 ? -8.274 -4.821 2.153 1.00 68.25 82 CYS A C 1
ATOM 671 O O . CYS A 1 82 ? -7.655 -5.811 2.541 1.00 68.25 82 CYS A O 1
ATOM 673 N N . TRP A 1 83 ? -7.634 -3.702 1.792 1.00 66.19 83 TRP A N 1
ATOM 674 C CA . TRP A 1 83 ? -6.174 -3.569 1.891 1.00 66.19 83 TRP A CA 1
ATOM 675 C C . TRP A 1 83 ? -5.697 -3.579 3.343 1.00 66.19 83 TRP A C 1
ATOM 677 O O . TRP A 1 83 ? -4.644 -4.144 3.631 1.00 66.19 83 TRP A O 1
ATOM 687 N N . MET A 1 84 ? -6.472 -2.980 4.255 1.00 55.97 84 MET A N 1
ATOM 688 C CA . MET A 1 84 ? -6.110 -2.906 5.673 1.00 55.97 84 MET A CA 1
ATOM 689 C C . MET A 1 84 ? -6.051 -4.303 6.304 1.00 55.97 84 MET A C 1
ATOM 691 O O . MET A 1 84 ? -5.100 -4.598 7.019 1.00 55.97 84 MET A O 1
ATOM 695 N N . ASN A 1 85 ? -6.993 -5.185 5.945 1.00 54.09 85 ASN A N 1
ATOM 696 C CA . ASN A 1 85 ? -7.005 -6.583 6.396 1.00 54.09 85 ASN A CA 1
ATOM 697 C C . ASN A 1 85 ? -5.863 -7.422 5.805 1.00 54.09 85 ASN A C 1
ATOM 699 O O . ASN A 1 85 ? -5.469 -8.435 6.373 1.00 54.09 85 ASN A O 1
ATOM 703 N N . THR A 1 86 ? -5.331 -7.014 4.652 1.00 53.50 86 THR A N 1
ATOM 704 C CA . THR A 1 86 ? -4.230 -7.731 4.001 1.00 53.50 86 THR A CA 1
ATOM 705 C C . THR A 1 86 ? -2.886 -7.379 4.653 1.00 53.50 86 THR A C 1
ATOM 707 O O . THR A 1 86 ? -2.063 -8.260 4.884 1.00 53.50 86 THR A O 1
ATOM 710 N N . LEU A 1 87 ? -2.689 -6.107 5.037 1.00 47.94 87 LEU A N 1
ATOM 711 C CA . LEU A 1 87 ? -1.512 -5.653 5.796 1.00 47.94 87 LEU A CA 1
ATOM 712 C C . LEU A 1 87 ? -1.598 -5.928 7.307 1.00 47.94 87 LEU A C 1
ATOM 714 O O . LEU A 1 87 ? -0.566 -5.955 7.973 1.00 47.94 87 LEU A O 1
ATOM 718 N N . SER A 1 88 ? -2.787 -6.163 7.871 1.00 44.47 88 SER A N 1
ATOM 719 C CA . SER A 1 88 ? -2.929 -6.491 9.299 1.00 44.47 88 SER A CA 1
ATOM 720 C C . SER A 1 88 ? -2.353 -7.859 9.677 1.00 44.47 88 SER A C 1
ATOM 722 O O . SER A 1 88 ? -2.307 -8.195 10.856 1.00 44.47 88 SER A O 1
ATOM 724 N N . SER A 1 89 ? -1.866 -8.629 8.703 1.00 44.34 89 SER A N 1
ATOM 725 C CA . SER A 1 89 ? -1.107 -9.860 8.940 1.00 44.34 89 SER A CA 1
ATOM 726 C C . SER A 1 89 ? 0.363 -9.600 9.308 1.00 44.34 89 SER A C 1
ATOM 728 O O . SER A 1 89 ? 1.053 -10.537 9.695 1.00 44.34 89 SER A O 1
ATOM 730 N N . SER A 1 90 ? 0.872 -8.362 9.182 1.00 39.06 90 SER A N 1
ATOM 731 C CA . SER A 1 90 ? 2.316 -8.077 9.268 1.00 39.06 90 SER A CA 1
ATOM 732 C C . SER A 1 90 ? 2.741 -6.993 10.262 1.00 39.06 90 SER A C 1
ATOM 734 O O . SER A 1 90 ? 3.853 -6.487 10.144 1.00 39.06 90 SER A O 1
ATOM 736 N N . SER A 1 91 ? 1.923 -6.634 11.252 1.00 35.34 91 SER A N 1
ATOM 737 C CA . SER A 1 91 ? 2.433 -5.959 12.457 1.00 35.34 91 SER A CA 1
ATOM 738 C C . SER A 1 91 ? 1.359 -5.868 13.532 1.00 35.34 91 SER A C 1
ATOM 740 O O . SER A 1 91 ? 0.451 -5.042 13.437 1.00 35.34 91 SER A O 1
ATOM 742 N N . SER A 1 92 ? 1.488 -6.712 14.554 1.00 42.38 92 SER A N 1
ATOM 743 C CA . SER A 1 92 ? 1.416 -6.352 15.977 1.00 42.38 92 SER A CA 1
ATOM 744 C C . SER A 1 92 ? 0.995 -4.908 16.297 1.00 42.38 92 SER A C 1
ATOM 746 O O . SER A 1 92 ? 1.772 -4.130 16.852 1.00 42.38 92 SER A O 1
ATOM 748 N N . THR A 1 93 ? -0.246 -4.536 15.998 1.00 42.00 93 THR A N 1
ATOM 749 C CA . THR A 1 93 ? -0.852 -3.379 16.645 1.00 42.00 93 THR A CA 1
ATOM 750 C C . THR A 1 93 ? -1.539 -3.964 17.857 1.00 42.00 93 THR A C 1
ATOM 752 O O . THR A 1 93 ? -2.698 -4.358 17.807 1.00 42.00 93 THR A O 1
ATOM 755 N N . HIS A 1 94 ? -0.789 -4.095 18.949 1.00 46.88 94 HIS A N 1
ATOM 756 C CA . HIS A 1 94 ? -1.361 -4.332 20.267 1.00 46.88 94 HIS A CA 1
ATOM 757 C C . HIS A 1 94 ? -2.080 -3.044 20.706 1.00 46.88 94 HIS A C 1
ATOM 759 O O . HIS A 1 94 ? -1.730 -2.411 21.700 1.00 46.88 94 HIS A O 1
ATOM 765 N N . THR A 1 95 ? -3.065 -2.592 19.924 1.00 42.84 95 THR A N 1
ATOM 766 C CA . THR A 1 95 ? -4.133 -1.769 20.467 1.00 42.84 95 THR A CA 1
ATOM 767 C C . THR A 1 95 ? -4.876 -2.714 21.382 1.00 42.84 95 THR A C 1
ATOM 769 O O . THR A 1 95 ? -5.621 -3.557 20.889 1.00 42.84 95 THR A O 1
ATOM 772 N N . VAL A 1 96 ? -4.573 -2.636 22.681 1.00 48.84 96 VAL A N 1
ATOM 773 C CA . VAL A 1 96 ? -5.338 -3.281 23.751 1.00 48.84 96 VAL A CA 1
ATOM 774 C C . VAL A 1 96 ? -6.808 -3.099 23.418 1.00 48.84 96 VAL A C 1
ATOM 776 O O . VAL A 1 96 ? -7.351 -1.995 23.493 1.00 48.84 96 VAL A O 1
ATOM 779 N N . ASN A 1 97 ? -7.405 -4.165 22.900 1.00 55.88 97 ASN A N 1
ATOM 780 C CA . ASN A 1 97 ? -8.754 -4.112 22.398 1.00 55.88 97 ASN A CA 1
ATOM 781 C C . ASN A 1 97 ? -9.654 -4.046 23.635 1.00 55.88 97 ASN A C 1
ATOM 783 O O . ASN A 1 97 ? -9.348 -4.660 24.660 1.00 55.88 97 ASN A O 1
ATOM 787 N N . MET A 1 98 ? -10.753 -3.292 23.590 1.00 59.28 98 MET A N 1
ATOM 788 C CA . MET A 1 98 ? -11.663 -3.184 24.745 1.00 59.28 98 MET A CA 1
ATOM 789 C C . MET A 1 98 ? -12.175 -4.558 25.225 1.00 59.28 98 MET A C 1
ATOM 791 O O . MET A 1 98 ? -12.556 -4.684 26.387 1.00 59.28 98 MET A O 1
ATOM 795 N N . SER A 1 99 ? -12.128 -5.584 24.365 1.00 62.41 99 SER A N 1
ATOM 796 C CA . SER A 1 99 ? -12.387 -6.989 24.703 1.00 62.41 99 SER A CA 1
ATOM 797 C C . SER A 1 99 ? -11.453 -7.542 25.780 1.00 62.41 99 SER A C 1
ATOM 799 O O . SER A 1 99 ? -11.891 -8.296 26.644 1.00 62.41 99 SER A O 1
ATOM 801 N N . ASP A 1 100 ? -10.182 -7.143 25.774 1.00 65.19 100 ASP A N 1
ATOM 802 C CA . ASP A 1 100 ? -9.147 -7.761 26.606 1.00 65.19 100 ASP A CA 1
ATOM 803 C C . ASP A 1 100 ? -9.161 -7.174 28.028 1.00 65.19 100 ASP A C 1
ATOM 805 O O . ASP A 1 100 ? -8.809 -7.841 28.998 1.00 65.19 100 ASP A O 1
ATOM 809 N N . MET A 1 101 ? -9.653 -5.936 28.179 1.00 72.88 101 MET A N 1
ATOM 810 C CA . MET A 1 101 ? -9.844 -5.266 29.476 1.00 72.88 101 MET A CA 1
ATOM 811 C C . MET A 1 101 ? -11.249 -5.484 30.068 1.00 72.88 101 MET A C 1
ATOM 813 O O . MET A 1 101 ? -11.513 -5.091 31.208 1.00 72.88 101 MET A O 1
ATOM 817 N N . GLN A 1 102 ? -12.155 -6.125 29.317 1.00 77.06 102 GLN A N 1
ATOM 818 C CA . GLN A 1 102 ? -13.559 -6.316 29.690 1.00 77.06 102 GLN A CA 1
ATOM 819 C C . GLN A 1 102 ? -13.714 -7.093 31.007 1.00 77.06 102 GLN A C 1
ATOM 821 O O . GLN A 1 102 ? -14.556 -6.743 31.836 1.00 77.06 102 GLN A O 1
ATOM 826 N N . GLY A 1 103 ? -12.863 -8.097 31.247 1.00 82.31 103 GLY A N 1
ATOM 827 C CA . GLY A 1 103 ? -12.873 -8.877 32.489 1.00 82.31 103 GLY A CA 1
ATOM 828 C C . GLY A 1 103 ? -12.607 -8.024 33.734 1.00 82.31 103 GLY A C 1
ATOM 829 O O . GLY A 1 103 ? -13.343 -8.111 34.718 1.00 82.31 103 GLY A O 1
ATOM 830 N N . CYS A 1 104 ? -11.614 -7.132 33.675 1.00 85.94 104 CYS A N 1
ATOM 831 C CA . CYS A 1 104 ? -11.274 -6.243 34.788 1.00 85.94 104 CYS A CA 1
ATOM 832 C C . CYS A 1 104 ? -12.402 -5.247 35.093 1.00 85.94 104 CYS A C 1
ATOM 834 O O . CYS A 1 104 ? -12.700 -4.997 36.261 1.00 85.94 104 CYS A O 1
ATOM 836 N N . PHE A 1 105 ? -13.076 -4.717 34.066 1.00 88.56 105 PHE A N 1
ATOM 837 C CA . PHE A 1 105 ? -14.216 -3.818 34.262 1.00 88.56 105 PHE A CA 1
ATOM 838 C C . PHE A 1 105 ? -15.410 -4.513 34.921 1.00 88.56 105 PHE A C 1
ATOM 840 O O . PHE A 1 105 ? -16.030 -3.928 35.810 1.00 88.56 105 PHE A O 1
ATOM 847 N N . PHE A 1 106 ? -15.704 -5.766 34.560 1.00 90.44 106 PHE A N 1
ATOM 848 C CA . PHE A 1 106 ? -16.763 -6.530 35.224 1.00 90.44 106 PHE A CA 1
ATOM 849 C C . PHE A 1 106 ? -16.448 -6.813 36.694 1.00 90.44 106 PHE A C 1
ATOM 851 O O . PHE A 1 106 ? -17.320 -6.637 37.544 1.00 90.44 106 PHE A O 1
ATOM 858 N N . LEU A 1 107 ? -15.208 -7.195 37.012 1.00 93.38 107 LEU A N 1
ATOM 859 C CA . LEU A 1 107 ? -14.792 -7.435 38.397 1.00 93.38 107 LEU A CA 1
ATOM 860 C C . LEU A 1 107 ? -14.888 -6.164 39.251 1.00 93.38 107 LEU A C 1
ATOM 862 O O . LEU A 1 107 ? -15.419 -6.210 40.362 1.00 93.38 107 LEU A O 1
ATOM 866 N N . LEU A 1 108 ? -14.442 -5.020 38.718 1.00 93.88 108 LEU A N 1
ATOM 867 C CA . LEU A 1 108 ? -14.578 -3.725 39.389 1.00 93.88 108 LEU A CA 1
ATOM 868 C C . LEU A 1 108 ? -16.046 -3.351 39.606 1.00 93.88 108 LEU A C 1
ATOM 870 O O . LEU A 1 108 ? -16.417 -2.930 40.702 1.00 93.88 108 LEU A O 1
ATOM 874 N N . PHE A 1 109 ? -16.893 -3.542 38.592 1.00 94.44 109 PHE A N 1
ATOM 875 C CA . PHE A 1 109 ? -18.316 -3.236 38.690 1.00 94.44 109 PHE A CA 1
ATOM 876 C C . PHE A 1 109 ? -19.006 -4.083 39.763 1.00 94.44 109 PHE A C 1
ATOM 878 O O . PHE A 1 109 ? -19.706 -3.540 40.614 1.00 94.44 109 PHE A O 1
ATOM 885 N N . ILE A 1 110 ? -18.762 -5.396 39.778 1.00 95.81 110 ILE A N 1
ATOM 886 C CA . ILE A 1 110 ? -19.336 -6.309 40.776 1.00 95.81 110 ILE A CA 1
ATOM 887 C C . ILE A 1 110 ? -18.849 -5.952 42.186 1.00 95.81 110 ILE A C 1
ATOM 889 O O . ILE A 1 110 ? -19.654 -5.913 43.118 1.00 95.81 110 ILE A O 1
ATOM 893 N N . GLY A 1 111 ? -17.560 -5.638 42.349 1.00 95.94 111 GLY A N 1
ATOM 894 C CA . GLY A 1 111 ? -16.989 -5.258 43.643 1.00 95.94 111 GLY A CA 1
ATOM 895 C C . GLY A 1 111 ? -17.598 -3.972 44.211 1.00 95.94 111 GLY A C 1
ATOM 896 O O . GLY A 1 111 ? -18.016 -3.934 45.373 1.00 95.94 111 GLY A O 1
ATOM 897 N N . VAL A 1 112 ? -17.713 -2.929 43.384 1.00 95.94 112 VAL A N 1
ATOM 898 C CA . VAL A 1 112 ? -18.332 -1.656 43.787 1.00 95.94 112 VAL A CA 1
ATOM 899 C C . VAL A 1 112 ? -19.822 -1.844 44.059 1.00 95.94 112 VAL A C 1
ATOM 901 O O . VAL A 1 112 ? -20.316 -1.404 45.096 1.00 95.94 112 VAL A O 1
ATOM 904 N N . PHE A 1 113 ? -20.537 -2.544 43.179 1.00 96.44 113 PHE A N 1
ATOM 905 C CA . PHE A 1 113 ? -21.972 -2.779 43.321 1.00 96.44 113 PHE A CA 1
ATOM 906 C C . PHE A 1 113 ? -22.304 -3.565 44.595 1.00 96.44 113 PHE A C 1
ATOM 908 O O . PHE A 1 113 ? -23.177 -3.156 45.360 1.00 96.44 113 PHE A O 1
ATOM 915 N N . SER A 1 114 ? -21.558 -4.636 44.887 1.00 95.31 114 SER A N 1
ATOM 916 C CA . SER A 1 114 ? -21.724 -5.410 46.122 1.00 95.31 114 SER A CA 1
ATOM 917 C C . SER A 1 114 ? -21.471 -4.556 47.367 1.00 95.31 114 SER A C 1
ATOM 919 O O . SER A 1 114 ? -22.222 -4.636 48.337 1.00 95.31 114 SER A O 1
ATOM 921 N N . SER A 1 115 ? -20.443 -3.706 47.342 1.00 95.44 115 SER A N 1
ATOM 922 C CA . SER A 1 115 ? -20.114 -2.822 48.467 1.00 95.44 115 SER A CA 1
ATOM 923 C C . SER A 1 115 ? -21.216 -1.789 48.723 1.00 95.44 115 SER A C 1
ATOM 925 O O . SER A 1 115 ? -21.618 -1.573 49.868 1.00 95.44 115 SER A O 1
ATOM 927 N N . VAL A 1 116 ? -21.759 -1.194 47.655 1.00 96.00 116 VAL A N 1
ATOM 928 C CA . VAL A 1 116 ? -22.874 -0.238 47.733 1.00 96.00 116 VAL A CA 1
ATOM 929 C C . VAL A 1 116 ? -24.146 -0.911 48.250 1.00 96.00 116 VAL A C 1
ATOM 931 O O . VAL A 1 116 ? -24.836 -0.330 49.086 1.00 96.00 116 VAL A O 1
ATOM 934 N N . LEU A 1 117 ? -24.447 -2.138 47.814 1.00 95.38 117 LEU A N 1
ATOM 935 C CA . LEU A 1 117 ? -25.604 -2.887 48.309 1.00 95.38 117 LEU A CA 1
ATOM 936 C C . LEU A 1 117 ? -25.493 -3.218 49.800 1.00 95.38 117 LEU A C 1
ATOM 938 O O . LEU A 1 117 ? -26.476 -3.064 50.524 1.00 95.38 117 LEU A O 1
ATOM 942 N N . LEU A 1 118 ? -24.312 -3.624 50.274 1.00 94.94 118 LEU A N 1
ATOM 943 C CA . LEU A 1 118 ? -24.090 -3.914 51.693 1.00 94.94 118 LEU A CA 1
ATOM 944 C C . LEU A 1 118 ? -24.220 -2.652 52.553 1.00 94.94 118 LEU A C 1
ATOM 946 O O . LEU A 1 118 ? -24.994 -2.641 53.511 1.00 94.94 118 LEU A O 1
ATOM 950 N N . MET A 1 119 ? -23.547 -1.558 52.176 1.00 94.56 119 MET A N 1
ATOM 951 C CA . MET A 1 119 ? -23.673 -0.280 52.889 1.00 94.56 119 MET A CA 1
ATOM 952 C C . MET A 1 119 ? -25.106 0.262 52.852 1.00 94.56 119 MET A C 1
ATOM 954 O O . MET A 1 119 ? -25.628 0.716 53.873 1.00 94.56 119 MET A O 1
ATOM 958 N N . GLY A 1 120 ? -25.762 0.199 51.692 1.00 94.00 120 GLY A N 1
ATOM 959 C CA . GLY A 1 120 ? -27.150 0.615 51.523 1.00 94.00 120 GLY A CA 1
ATOM 960 C C . GLY A 1 120 ? -28.102 -0.206 52.392 1.00 94.00 120 GLY A C 1
ATOM 961 O O . GLY A 1 120 ? -28.934 0.367 53.094 1.00 94.00 120 GLY A O 1
ATOM 962 N N . GLY A 1 121 ? -27.935 -1.531 52.413 1.00 92.81 121 GLY A N 1
ATOM 963 C CA . GLY A 1 121 ? -28.719 -2.449 53.237 1.00 92.81 121 GLY A CA 1
ATOM 964 C C . GLY A 1 121 ? -28.562 -2.184 54.735 1.00 92.81 121 GLY A C 1
ATOM 965 O O . GLY A 1 121 ? -29.558 -2.088 55.453 1.00 92.81 121 GLY A O 1
ATOM 966 N N . GLU A 1 122 ? -27.335 -1.981 55.218 1.00 92.06 122 GLU A N 1
ATOM 967 C CA . GLU A 1 122 ? -27.094 -1.644 56.625 1.00 92.06 122 GLU A CA 1
ATOM 968 C C . GLU A 1 122 ? -27.684 -0.287 57.019 1.00 92.06 122 GLU A C 1
ATOM 970 O O . GLU A 1 122 ? -28.313 -0.161 58.076 1.00 92.06 122 GLU A O 1
ATOM 975 N 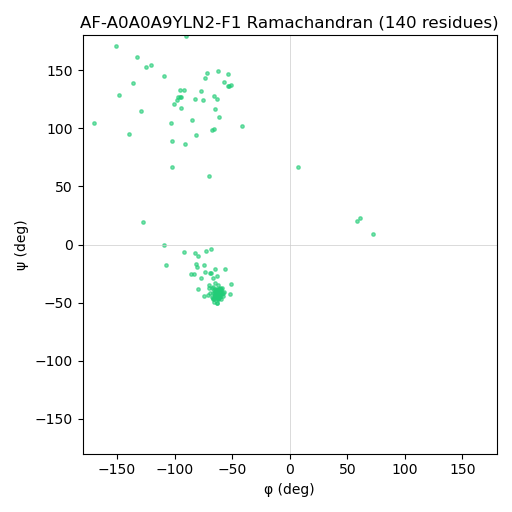N . CYS A 1 123 ? -27.513 0.733 56.175 1.00 89.94 123 CYS A N 1
ATOM 976 C CA . CYS A 1 123 ? -28.098 2.053 56.395 1.00 89.94 123 CYS A CA 1
ATOM 977 C C . CYS A 1 123 ? -29.626 1.986 56.415 1.00 89.94 123 CYS A C 1
ATOM 979 O O . CYS A 1 123 ? -30.256 2.567 57.301 1.00 89.94 123 CYS A O 1
ATOM 981 N N . PHE A 1 124 ? -30.224 1.229 55.496 1.00 90.50 124 PHE A N 1
ATOM 982 C CA . PHE A 1 124 ? -31.666 1.038 55.427 1.00 90.50 124 PHE A CA 1
ATOM 983 C C . PHE A 1 124 ? -32.205 0.321 56.666 1.00 90.50 124 PHE A C 1
ATOM 985 O O . PHE A 1 124 ? -33.148 0.804 57.291 1.00 90.50 124 PHE A O 1
ATOM 992 N N . MET A 1 125 ? -31.554 -0.762 57.099 1.00 88.62 125 MET A N 1
ATOM 993 C CA . MET A 1 125 ? -31.912 -1.497 58.317 1.00 88.62 125 MET A CA 1
ATOM 994 C C . MET A 1 125 ? -31.782 -0.630 59.573 1.00 88.62 125 MET A C 1
ATOM 996 O O . MET A 1 125 ? -32.678 -0.625 60.422 1.00 88.62 125 MET A O 1
ATOM 1000 N N . LYS A 1 126 ? -30.702 0.156 59.696 1.00 87.25 126 LYS A N 1
ATOM 1001 C CA . LYS A 1 126 ? -30.517 1.107 60.807 1.00 87.25 126 LYS A CA 1
ATOM 1002 C C . LYS A 1 126 ? -31.599 2.180 60.807 1.00 87.25 126 LYS A C 1
ATOM 1004 O O . LYS A 1 126 ? -32.151 2.499 61.862 1.00 87.25 126 LYS A O 1
ATOM 1009 N N . TRP A 1 127 ? -31.932 2.715 59.638 1.00 85.31 127 TRP A N 1
ATOM 1010 C CA . TRP A 1 127 ? -32.942 3.754 59.500 1.00 85.31 127 TRP A CA 1
ATOM 1011 C C . TRP A 1 127 ? -34.353 3.229 59.778 1.00 85.31 127 TRP A C 1
ATOM 1013 O O . TRP A 1 127 ? -35.101 3.857 60.526 1.00 85.31 127 TRP A O 1
ATOM 1023 N N . TRP A 1 128 ? -34.695 2.033 59.289 1.00 82.12 128 TRP A N 1
ATOM 1024 C CA . TRP A 1 128 ? -35.938 1.336 59.630 1.00 82.12 128 TRP A CA 1
ATOM 1025 C C . TRP A 1 128 ? -36.037 1.028 61.122 1.00 82.12 128 TRP A C 1
ATOM 1027 O O . TRP A 1 128 ? -37.074 1.290 61.730 1.00 82.12 128 TRP A O 1
ATOM 1037 N N . LYS A 1 129 ? -34.958 0.551 61.753 1.00 81.19 129 LYS A N 1
ATOM 1038 C CA . LYS A 1 129 ? -34.936 0.308 63.202 1.00 81.19 129 LYS A CA 1
ATOM 1039 C C . LYS A 1 129 ? -35.115 1.609 63.990 1.00 81.19 129 LYS A C 1
ATOM 1041 O O . LYS A 1 129 ? -35.883 1.619 64.947 1.00 81.19 129 LYS A O 1
ATOM 1046 N N . LYS A 1 130 ? -34.495 2.716 63.560 1.00 77.56 130 LYS A N 1
ATOM 1047 C CA . LYS A 1 130 ? -34.670 4.044 64.175 1.00 77.56 130 LYS A CA 1
ATOM 1048 C C . LYS A 1 130 ? -36.107 4.562 64.024 1.00 77.56 130 LYS A C 1
ATOM 1050 O O . LYS A 1 130 ? -36.685 4.999 65.014 1.00 77.56 130 LYS A O 1
ATOM 1055 N N . ARG A 1 131 ? -36.722 4.422 62.842 1.00 74.12 131 ARG A N 1
ATOM 1056 C CA . ARG A 1 131 ? -38.143 4.762 62.611 1.00 74.12 131 ARG A CA 1
ATOM 1057 C C . ARG A 1 131 ? -39.102 3.896 63.431 1.00 74.12 131 ARG A C 1
ATOM 1059 O O . ARG A 1 131 ? -40.109 4.398 63.926 1.00 74.12 131 ARG A O 1
ATOM 1066 N N . LYS A 1 132 ? -38.800 2.604 63.592 1.00 69.69 132 LYS A N 1
ATOM 1067 C CA . LYS A 1 132 ? -39.611 1.685 64.403 1.00 69.69 132 LYS A CA 1
ATOM 1068 C C . LYS A 1 132 ? -39.484 1.997 65.898 1.00 69.69 132 LYS A C 1
ATOM 1070 O O . LYS A 1 132 ? -40.485 1.953 66.593 1.00 69.69 132 LYS A O 1
ATOM 1075 N N . GLN A 1 133 ? -38.296 2.374 66.382 1.00 64.69 133 GLN A N 1
ATOM 1076 C CA . GLN A 1 133 ? -38.095 2.827 67.767 1.00 64.69 133 GLN A CA 1
ATOM 1077 C C . GLN A 1 133 ? -38.734 4.201 68.039 1.00 64.69 133 GLN A C 1
ATOM 1079 O O . GLN A 1 133 ? -39.267 4.396 69.121 1.00 64.69 133 GLN A O 1
ATOM 1084 N N . GLN A 1 134 ? -38.750 5.125 67.069 1.00 60.34 134 GLN A N 1
ATOM 1085 C CA . GLN A 1 134 ? -39.457 6.410 67.202 1.00 60.34 134 GLN A CA 1
ATOM 1086 C C . GLN A 1 134 ? -40.987 6.264 67.269 1.00 60.34 134 GLN A C 1
ATOM 1088 O O . GLN A 1 134 ? -41.635 7.084 67.905 1.00 60.34 134 GLN A O 1
ATOM 1093 N N . ASN A 1 135 ? -41.564 5.223 66.657 1.00 56.19 135 ASN A N 1
ATOM 1094 C CA . ASN A 1 135 ? -43.000 4.927 66.753 1.00 56.19 135 ASN A CA 1
ATOM 1095 C C . ASN A 1 135 ? -43.400 4.163 68.031 1.00 56.19 135 ASN A C 1
ATOM 1097 O O . ASN A 1 135 ? -44.589 3.986 68.280 1.00 56.19 135 ASN A O 1
ATOM 1101 N N . VAL A 1 136 ? -42.445 3.709 68.851 1.00 59.97 136 VAL A N 1
ATOM 1102 C CA . VAL A 1 136 ? -42.730 3.076 70.149 1.00 59.97 136 VAL A CA 1
ATOM 1103 C C . VAL A 1 136 ? -42.458 4.103 71.246 1.00 59.97 136 VAL A C 1
ATOM 1105 O O . VAL A 1 136 ? -41.345 4.213 71.757 1.00 59.97 136 VAL A O 1
ATOM 1108 N N . ILE A 1 137 ? -43.489 4.878 71.590 1.00 59.50 137 ILE A N 1
ATOM 1109 C CA . ILE A 1 137 ? -43.494 5.776 72.750 1.00 59.50 137 ILE A CA 1
ATOM 1110 C C . ILE A 1 137 ? -43.316 4.900 73.995 1.00 59.50 137 ILE A C 1
ATOM 1112 O O . ILE A 1 137 ? -44.201 4.121 74.345 1.00 59.50 137 ILE A O 1
ATOM 1116 N N . ARG A 1 138 ? -42.155 4.984 74.652 1.00 58.97 138 ARG A N 1
ATOM 1117 C CA . ARG A 1 138 ? -41.973 4.381 75.977 1.00 58.97 138 ARG A CA 1
ATOM 1118 C C . ARG A 1 138 ? -42.691 5.274 76.992 1.00 58.97 138 ARG A C 1
ATOM 1120 O O . ARG A 1 138 ? -42.380 6.466 77.021 1.00 58.97 138 ARG A O 1
ATOM 1127 N N . PRO A 1 139 ? -43.625 4.757 77.807 1.00 55.97 139 PRO A N 1
ATOM 1128 C CA . PRO A 1 139 ? -44.169 5.547 78.897 1.00 55.97 139 PRO A CA 1
ATOM 1129 C C . PRO A 1 139 ? -43.043 5.812 79.903 1.00 55.97 139 PRO A C 1
ATOM 1131 O O . PRO A 1 139 ? -42.343 4.888 80.321 1.00 55.97 139 PRO A O 1
ATOM 1134 N N . PHE A 1 140 ? -42.840 7.085 80.246 1.00 52.19 140 PHE A N 1
ATOM 1135 C CA . PHE A 1 140 ? -42.035 7.475 81.399 1.00 52.19 140 PHE A CA 1
ATOM 1136 C C . PHE A 1 140 ? -42.758 6.971 82.651 1.00 52.19 140 PHE A C 1
ATOM 1138 O O . PHE A 1 140 ? -43.882 7.388 82.920 1.00 52.19 140 PHE A O 1
ATOM 1145 N N . ILE A 1 141 ? -42.130 6.055 83.382 1.00 50.91 141 ILE A N 1
ATOM 1146 C CA . ILE A 1 141 ? -42.551 5.675 84.731 1.00 50.91 141 ILE A CA 1
ATOM 1147 C C . ILE A 1 141 ? -41.661 6.477 85.683 1.00 50.91 141 ILE A C 1
ATOM 1149 O O . ILE A 1 141 ? -40.438 6.462 85.525 1.00 50.91 141 ILE A O 1
ATOM 1153 N N . SER A 1 142 ? -42.315 7.233 86.570 1.00 46.53 142 SER A N 1
ATOM 1154 C CA . SER A 1 142 ? -41.742 8.043 87.655 1.00 46.53 142 SER A CA 1
ATOM 1155 C C . SER A 1 142 ? -40.980 7.208 88.672 1.00 46.53 142 SER A C 1
ATOM 1157 O O . SER A 1 142 ? -41.532 6.139 89.027 1.00 46.53 142 SER A O 1
#